Protein AF-A0AAW5Z7A1-F1 (afdb_monomer_lite)

Organism: Escherichia coli (NCBI:txid562)

Sequence (85 aa):
KQKVIVKHLDAIQNFGAMDILCTDKTGTLTQDKIVLENHTDISGKTSERVLHSAWLNSHYQTGLKNLLDTAVLEGTDEESARSLA

Foldseek 3Di:
DDPDDDPDPVVVVVVVPDPDDDDDCQVPVDVVADADDAFADPVRHGDLVSLLVLQVCLVPPPDDNDRVSVRSPVHDDPCSSPVVD

InterPro domains:
  IPR018303 P-type ATPase, phosphorylation site [PS00154] (24-30)
  IPR023214 HAD superfamily [G3DSA:3.40.50.1000] (19-33)
  IPR023299 P-type ATPase, cytoplasmic domain N [G3DSA:3.40.1110.10] (34-79)
  IPR023299 P-type ATPase, cytoplasmic domain N [SSF81660] (2-75)

Structure (mmCIF, N/CA/C/O backbone):
data_AF-A0AAW5Z7A1-F1
#
_entry.id   AF-A0AAW5Z7A1-F1
#
loop_
_atom_site.group_PDB
_atom_site.id
_atom_site.type_symbol
_atom_site.label_atom_id
_atom_site.label_alt_id
_atom_site.label_comp_id
_atom_site.label_asym_id
_atom_site.label_entity_id
_atom_site.label_seq_id
_atom_site.pdbx_PDB_ins_code
_atom_site.Cartn_x
_atom_site.Cartn_y
_atom_site.Cartn_z
_atom_site.occupancy
_atom_site.B_iso_or_equiv
_atom_site.auth_seq_id
_atom_site.auth_comp_id
_atom_site.auth_asym_id
_atom_site.auth_atom_id
_atom_site.pdbx_PDB_model_num
ATOM 1 N N . LYS A 1 1 ? -2.196 -11.387 22.890 1.00 52.88 1 LYS A N 1
ATOM 2 C CA . LYS A 1 1 ? -3.155 -10.349 23.355 1.00 52.88 1 LYS A CA 1
ATOM 3 C C . LYS A 1 1 ? -3.649 -9.575 22.135 1.00 52.88 1 LYS A C 1
ATOM 5 O O . LYS A 1 1 ? -2.804 -9.134 21.369 1.00 52.88 1 LYS A O 1
ATOM 10 N N . GLN A 1 2 ? -4.963 -9.450 21.938 1.00 81.56 2 GLN A N 1
ATOM 11 C CA . GLN A 1 2 ? -5.560 -8.640 20.863 1.00 81.56 2 GLN A CA 1
ATOM 12 C C . GLN A 1 2 ? -5.465 -7.144 21.230 1.00 81.56 2 GLN A C 1
ATOM 14 O O . GLN A 1 2 ? -5.676 -6.799 22.393 1.00 81.56 2 GLN A O 1
ATOM 19 N N . LYS A 1 3 ? -5.109 -6.264 20.281 1.00 90.38 3 LYS A N 1
ATOM 20 C CA . LYS A 1 3 ? -4.957 -4.804 20.485 1.00 90.38 3 LYS A CA 1
ATOM 21 C C . LYS A 1 3 ? -6.326 -4.100 20.509 1.00 90.38 3 LYS A C 1
ATOM 23 O O . LYS A 1 3 ? -6.604 -3.253 19.670 1.00 90.38 3 LYS A O 1
ATOM 28 N N . VAL A 1 4 ? -7.190 -4.483 21.446 1.00 91.25 4 VAL A N 1
ATOM 29 C CA . VAL A 1 4 ? -8.568 -3.980 21.552 1.00 91.25 4 VAL A CA 1
ATOM 30 C C . VAL A 1 4 ? -8.758 -3.298 22.900 1.00 91.25 4 VAL A C 1
ATOM 32 O O . VAL A 1 4 ? -8.386 -3.846 23.936 1.00 91.25 4 VAL A O 1
ATOM 35 N N . ILE A 1 5 ? -9.345 -2.102 22.881 1.00 93.38 5 ILE A N 1
ATOM 36 C CA . ILE A 1 5 ? -9.710 -1.345 24.079 1.00 93.38 5 ILE A CA 1
ATOM 37 C C . ILE A 1 5 ? -11.220 -1.142 24.052 1.00 93.38 5 ILE A C 1
ATOM 39 O O . ILE A 1 5 ? -11.748 -0.529 23.127 1.00 93.38 5 ILE A O 1
ATOM 43 N N . VAL A 1 6 ? -11.903 -1.632 25.084 1.00 92.75 6 VAL A N 1
ATOM 44 C CA . VAL A 1 6 ? -13.341 -1.433 25.283 1.00 92.75 6 VAL A CA 1
ATOM 45 C C . VAL A 1 6 ? -13.528 -0.540 26.504 1.00 92.75 6 VAL A C 1
ATOM 47 O O . VAL A 1 6 ? -13.022 -0.855 27.579 1.00 92.75 6 VAL A O 1
ATOM 50 N N . LYS A 1 7 ? -14.226 0.589 26.340 1.00 94.44 7 LYS A N 1
ATOM 51 C CA . LYS A 1 7 ? -14.445 1.559 27.428 1.00 94.44 7 LYS A CA 1
ATOM 52 C C . LYS A 1 7 ? -15.634 1.202 28.326 1.00 94.44 7 LYS A C 1
ATOM 54 O O . LYS A 1 7 ? -15.603 1.520 29.509 1.00 94.44 7 LYS A O 1
ATOM 59 N N . HIS A 1 8 ? -16.648 0.529 27.779 1.00 95.75 8 HIS A N 1
ATOM 60 C CA . HIS A 1 8 ? -17.871 0.148 28.488 1.00 95.75 8 HIS A CA 1
ATOM 61 C C . HIS A 1 8 ? -18.222 -1.316 28.193 1.00 95.75 8 HIS A C 1
ATOM 63 O O . HIS A 1 8 ? -18.169 -1.742 27.042 1.00 95.75 8 HIS A O 1
ATOM 69 N N . LEU A 1 9 ? -18.525 -2.105 29.228 1.00 93.06 9 LEU A N 1
ATOM 70 C CA . LEU A 1 9 ? -18.722 -3.557 29.097 1.00 93.06 9 LEU A CA 1
ATOM 71 C C . LEU A 1 9 ? -19.962 -3.932 28.269 1.00 93.06 9 LEU A C 1
ATOM 73 O O . LEU A 1 9 ? -19.946 -4.940 27.568 1.00 93.06 9 LEU A O 1
ATOM 77 N N . ASP A 1 10 ? -21.009 -3.115 28.316 1.00 93.88 10 ASP A N 1
ATOM 78 C CA . ASP A 1 10 ? -22.236 -3.251 27.521 1.00 93.88 10 ASP A CA 1
ATOM 79 C C . ASP A 1 10 ? -21.985 -3.147 26.006 1.00 93.88 10 ASP A C 1
ATOM 81 O O . ASP A 1 10 ? -22.659 -3.809 25.215 1.00 93.88 10 ASP A O 1
ATOM 85 N N . ALA A 1 11 ? -20.947 -2.417 25.586 1.00 94.06 11 ALA A N 1
ATOM 86 C CA . ALA A 1 11 ? -20.542 -2.339 24.185 1.00 94.06 11 ALA A CA 1
ATOM 87 C C . ALA A 1 11 ? -20.166 -3.710 23.595 1.00 94.06 11 ALA A C 1
ATOM 89 O O . ALA A 1 11 ? -20.310 -3.905 22.393 1.00 94.06 11 ALA A O 1
ATOM 90 N N . ILE A 1 12 ? -19.734 -4.67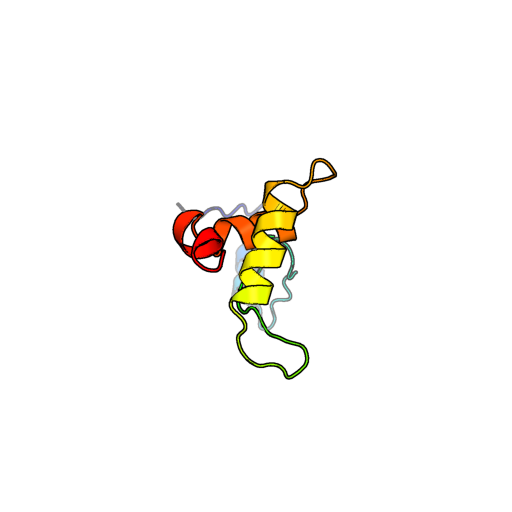4 24.419 1.00 93.75 12 ILE A N 1
ATOM 91 C CA . ILE A 1 12 ? -19.415 -6.039 23.967 1.00 93.75 12 ILE A CA 1
ATOM 92 C C . ILE A 1 12 ? -20.682 -6.757 23.490 1.00 93.75 12 ILE A C 1
ATOM 94 O O . ILE A 1 12 ? -20.657 -7.423 22.458 1.00 93.75 12 ILE A O 1
ATOM 98 N N . GLN A 1 13 ? -21.790 -6.607 24.220 1.00 93.94 13 GLN A N 1
ATOM 99 C CA . GLN A 1 13 ? -23.064 -7.232 23.860 1.00 93.94 13 GLN A CA 1
ATOM 100 C C . GLN A 1 13 ? -23.643 -6.601 22.596 1.00 93.94 13 GLN A C 1
ATOM 102 O O . GLN A 1 13 ? -24.019 -7.323 21.677 1.00 93.94 13 GLN A O 1
ATOM 107 N N . ASN A 1 14 ? -23.627 -5.266 22.516 1.00 92.31 14 ASN A N 1
ATOM 108 C CA . ASN A 1 14 ? -24.061 -4.548 21.317 1.00 92.31 14 ASN A CA 1
ATOM 109 C C . ASN A 1 14 ? -23.235 -4.961 20.095 1.00 92.31 14 ASN A C 1
ATOM 111 O O . ASN A 1 14 ? -23.803 -5.243 19.049 1.00 92.31 14 ASN A O 1
ATOM 115 N N . PHE A 1 15 ? -21.908 -5.056 20.238 1.00 93.12 15 PHE A N 1
ATOM 116 C CA . PHE A 1 15 ? -21.019 -5.483 19.157 1.00 93.12 15 PHE A CA 1
ATOM 117 C C . PHE A 1 15 ? -21.286 -6.929 18.713 1.00 93.12 15 PHE A C 1
ATOM 119 O O . PHE A 1 15 ? -21.249 -7.220 17.523 1.00 93.12 15 PHE A O 1
ATOM 126 N N . GLY A 1 16 ? -21.597 -7.830 19.651 1.00 94.19 16 GLY A N 1
ATOM 127 C CA . GLY A 1 16 ? -21.944 -9.221 19.346 1.00 94.19 16 GLY A CA 1
ATOM 128 C C . GLY A 1 16 ? -23.298 -9.408 18.652 1.00 94.19 16 GLY A C 1
ATOM 129 O O . GLY A 1 16 ? -23.513 -10.451 18.043 1.00 94.19 16 GLY A O 1
ATOM 130 N N . ALA A 1 17 ? -24.191 -8.420 18.731 1.00 96.50 17 ALA A N 1
ATOM 131 C CA . ALA A 1 17 ? -25.525 -8.452 18.132 1.00 96.50 17 ALA A CA 1
ATOM 132 C C . ALA A 1 17 ? -25.637 -7.632 16.829 1.00 96.50 17 ALA A C 1
ATOM 134 O O . ALA A 1 17 ? -26.742 -7.429 16.336 1.00 96.50 17 ALA A O 1
ATOM 135 N N . MET A 1 18 ? -24.526 -7.115 16.290 1.00 95.44 18 MET A N 1
ATOM 136 C CA . MET A 1 18 ? -24.539 -6.294 15.074 1.00 95.44 18 MET A CA 1
ATOM 137 C C . MET A 1 18 ? -24.718 -7.126 13.800 1.00 95.44 18 MET A C 1
ATOM 139 O O . MET A 1 18 ? -23.987 -8.088 13.577 1.00 95.44 18 MET A O 1
ATOM 143 N N . ASP A 1 19 ? -25.591 -6.655 12.906 1.00 97.00 19 ASP A N 1
ATOM 144 C CA . ASP A 1 19 ? -25.735 -7.185 11.541 1.00 97.00 19 ASP A CA 1
ATOM 145 C C . ASP A 1 19 ? -24.884 -6.425 10.505 1.00 97.00 19 ASP A C 1
ATOM 147 O O . ASP A 1 19 ? -24.502 -6.978 9.474 1.00 97.00 19 ASP A O 1
ATOM 151 N N . ILE A 1 20 ? -24.591 -5.141 10.752 1.00 95.88 20 ILE A N 1
ATOM 152 C CA . ILE A 1 20 ? -23.852 -4.267 9.828 1.00 95.88 20 ILE A CA 1
ATOM 153 C C . ILE A 1 20 ? -22.771 -3.507 10.595 1.00 95.88 20 ILE A C 1
ATOM 155 O O . ILE A 1 20 ? -23.059 -2.799 11.559 1.00 95.88 20 ILE A O 1
ATOM 159 N N . LEU A 1 21 ? -21.530 -3.608 10.114 1.00 94.19 21 LEU A N 1
ATOM 160 C CA . LEU A 1 21 ? -20.386 -2.853 10.615 1.00 94.19 21 LEU A CA 1
ATOM 161 C C . LEU A 1 21 ? -19.868 -1.912 9.527 1.00 94.19 21 LEU A C 1
ATOM 163 O O . LEU A 1 21 ? -19.284 -2.348 8.536 1.00 94.19 21 LEU A O 1
ATOM 167 N N . CYS A 1 22 ? -20.039 -0.611 9.741 1.00 94.06 22 CYS A N 1
ATOM 168 C CA . CYS A 1 22 ? -19.402 0.411 8.919 1.00 94.06 22 CYS A CA 1
ATOM 169 C C . CYS A 1 22 ? -18.031 0.734 9.513 1.00 94.06 22 CYS A C 1
ATOM 171 O O . CYS A 1 22 ? -17.926 1.138 10.670 1.00 94.06 22 CYS A O 1
ATOM 173 N N . THR A 1 23 ? -16.982 0.569 8.718 1.00 94.50 23 THR A N 1
ATOM 174 C CA . THR A 1 23 ? -15.615 0.921 9.096 1.00 94.50 23 THR A CA 1
ATOM 175 C C . THR A 1 23 ? -15.051 1.905 8.084 1.00 94.50 23 THR A C 1
ATOM 177 O O . THR A 1 23 ? -15.408 1.856 6.905 1.00 94.50 23 THR A O 1
ATOM 180 N N . ASP A 1 24 ? -14.212 2.825 8.553 1.00 96.00 24 ASP A N 1
ATOM 181 C CA . ASP A 1 24 ? -13.522 3.734 7.648 1.00 96.00 24 ASP A CA 1
ATOM 182 C C . ASP A 1 24 ? -12.461 2.976 6.840 1.00 96.00 24 ASP A C 1
ATOM 184 O O . ASP A 1 24 ? -11.936 1.951 7.269 1.00 96.00 24 ASP A O 1
ATOM 188 N N . LYS A 1 25 ? -12.136 3.454 5.641 1.00 95.44 25 LYS A N 1
ATOM 189 C CA . LYS A 1 25 ? -11.147 2.774 4.798 1.00 95.44 25 LYS A CA 1
ATOM 190 C C . LYS A 1 25 ? -9.725 3.133 5.225 1.00 95.44 25 LYS A C 1
ATOM 192 O O . LYS A 1 25 ? -8.911 2.238 5.46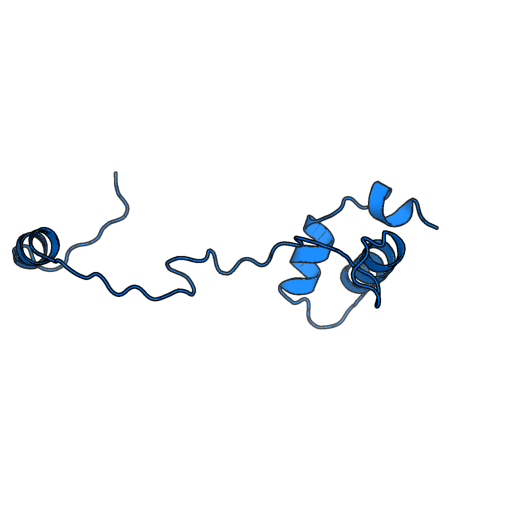1 1.00 95.44 25 LYS A O 1
ATOM 197 N N . THR A 1 26 ? -9.418 4.428 5.276 1.00 89.62 26 THR A N 1
ATOM 198 C CA . THR A 1 26 ? -8.042 4.918 5.411 1.00 89.62 26 THR A CA 1
ATOM 199 C C . THR A 1 26 ? -7.557 4.747 6.845 1.00 89.62 26 THR A C 1
ATOM 201 O O . THR A 1 26 ? -8.184 5.219 7.785 1.00 89.62 26 THR A O 1
ATOM 204 N N . GLY A 1 27 ? -6.454 4.024 7.034 1.00 86.44 27 GLY A N 1
ATOM 205 C CA . GLY A 1 27 ? -5.889 3.775 8.364 1.00 86.44 27 GLY A CA 1
ATOM 206 C C . GLY A 1 27 ? -6.638 2.731 9.204 1.00 86.44 27 GLY A C 1
ATOM 207 O O . GLY A 1 27 ? -6.195 2.435 10.312 1.00 86.44 27 GLY A O 1
ATOM 208 N N . THR A 1 28 ? -7.730 2.144 8.691 1.00 92.94 28 THR A N 1
ATOM 209 C CA . THR A 1 28 ? -8.395 0.983 9.316 1.00 92.94 28 THR A CA 1
ATOM 210 C C . THR A 1 28 ? -8.338 -0.249 8.417 1.00 92.94 28 THR A C 1
ATOM 212 O O . THR A 1 28 ? -7.804 -1.275 8.832 1.00 92.94 28 THR A O 1
ATOM 215 N N . LEU A 1 29 ? -8.837 -0.156 7.178 1.00 94.31 29 LEU A N 1
ATOM 216 C CA . LEU A 1 29 ? -8.721 -1.238 6.192 1.00 94.31 29 LEU A CA 1
ATOM 217 C C . LEU A 1 29 ? -7.408 -1.163 5.413 1.00 94.31 29 LEU A C 1
ATOM 219 O O . LEU A 1 29 ? -6.828 -2.193 5.074 1.00 94.31 29 LEU A O 1
ATOM 223 N N . THR A 1 30 ? -6.942 0.051 5.119 1.00 91.75 30 THR A N 1
ATOM 224 C CA . THR A 1 30 ? -5.666 0.275 4.437 1.00 91.75 30 THR A CA 1
ATOM 225 C C . THR A 1 30 ? -4.578 0.648 5.433 1.00 91.75 30 THR A C 1
ATOM 227 O O . THR A 1 30 ? -4.825 1.303 6.444 1.00 91.75 30 THR A O 1
ATOM 230 N N . GLN A 1 31 ? -3.343 0.263 5.117 1.00 90.44 31 GLN A N 1
ATOM 231 C CA . GLN A 1 31 ? -2.161 0.552 5.935 1.00 90.44 31 GLN A CA 1
ATOM 232 C C . GLN A 1 31 ? -1.594 1.960 5.704 1.00 90.44 31 GLN A C 1
ATOM 234 O O . GLN A 1 31 ? -0.464 2.224 6.097 1.00 90.44 31 GLN A O 1
ATOM 239 N N . ASP A 1 32 ? -2.340 2.824 5.005 1.00 86.62 32 ASP A N 1
ATOM 240 C CA . ASP A 1 32 ? -1.867 4.132 4.530 1.00 86.62 32 ASP A CA 1
ATOM 241 C C . ASP A 1 32 ? -0.516 4.055 3.783 1.00 86.62 32 ASP A C 1
ATOM 243 O O . ASP A 1 32 ? 0.299 4.973 3.782 1.00 86.62 32 ASP A O 1
ATOM 247 N N . LYS A 1 33 ? -0.271 2.901 3.149 1.00 89.38 33 LYS A N 1
ATOM 248 C CA . LYS A 1 33 ? 0.929 2.586 2.381 1.00 89.38 33 LYS A CA 1
ATOM 249 C C . LYS A 1 33 ? 0.554 2.440 0.913 1.00 89.38 33 LYS A C 1
ATOM 251 O O . LYS A 1 33 ? -0.366 1.692 0.584 1.00 89.38 33 LYS A O 1
ATOM 256 N N . ILE A 1 34 ? 1.290 3.130 0.046 1.00 92.00 34 ILE A N 1
ATOM 257 C CA . ILE A 1 34 ? 1.200 2.947 -1.404 1.00 92.00 34 ILE A CA 1
ATOM 258 C C . ILE A 1 34 ? 2.234 1.901 -1.825 1.00 92.00 34 ILE A C 1
ATOM 260 O O . ILE A 1 34 ? 3.341 1.866 -1.290 1.00 92.00 34 ILE A O 1
ATOM 264 N N . VAL A 1 35 ? 1.858 1.040 -2.767 1.00 92.88 35 VAL A N 1
ATOM 265 C CA . VAL A 1 35 ? 2.719 0.007 -3.348 1.00 92.88 35 VAL A CA 1
ATOM 266 C C . VAL A 1 35 ? 2.637 0.122 -4.866 1.00 92.88 35 VAL A C 1
ATOM 268 O O . VAL A 1 35 ? 1.556 0.357 -5.409 1.00 92.88 35 VAL A O 1
ATOM 271 N N . LEU A 1 36 ? 3.773 -0.022 -5.548 1.00 94.19 36 LEU A N 1
ATOM 272 C CA . LEU A 1 36 ? 3.809 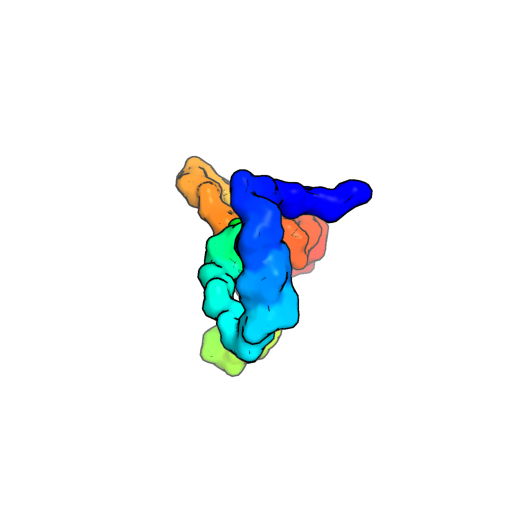-0.103 -7.002 1.00 94.19 36 LEU A CA 1
ATOM 273 C C . LEU A 1 36 ? 3.244 -1.458 -7.450 1.00 94.19 36 LEU A C 1
ATOM 275 O O . LEU A 1 36 ? 3.851 -2.494 -7.199 1.00 94.19 36 LEU A O 1
ATOM 279 N N . GLU A 1 37 ? 2.083 -1.446 -8.104 1.00 93.75 37 GLU A N 1
ATOM 280 C CA . GLU A 1 37 ? 1.449 -2.665 -8.623 1.00 93.75 37 GLU A CA 1
ATOM 281 C C . GLU A 1 37 ? 1.833 -2.942 -10.083 1.00 93.75 37 GLU A C 1
ATOM 283 O O . GLU A 1 37 ? 2.138 -4.075 -10.432 1.00 93.75 37 GLU A O 1
ATOM 288 N N . ASN A 1 38 ? 1.832 -1.910 -10.938 1.00 92.50 38 ASN A N 1
ATOM 289 C CA . ASN A 1 38 ? 2.113 -2.018 -12.372 1.00 92.50 38 ASN A CA 1
ATOM 290 C C . ASN A 1 38 ? 2.794 -0.746 -12.909 1.00 92.50 38 ASN A C 1
ATOM 292 O O . ASN A 1 38 ? 2.524 0.357 -12.433 1.00 92.50 38 ASN A O 1
ATOM 296 N N . HIS A 1 39 ? 3.603 -0.886 -13.963 1.00 93.19 39 HIS A N 1
ATOM 297 C CA . HIS A 1 39 ? 4.214 0.219 -14.715 1.00 93.19 39 HIS A CA 1
ATOM 298 C C . HIS A 1 39 ? 3.912 0.060 -16.211 1.00 93.19 39 HIS A C 1
ATOM 300 O O . HIS A 1 39 ? 4.430 -0.833 -16.881 1.00 93.19 39 HIS A O 1
ATOM 306 N N . THR A 1 40 ? 3.038 0.910 -16.750 1.00 96.31 40 THR A N 1
ATOM 307 C CA . THR A 1 40 ? 2.510 0.752 -18.114 1.00 96.31 40 THR A CA 1
ATOM 308 C C . THR A 1 40 ? 2.800 1.955 -19.004 1.00 96.31 40 THR A C 1
ATOM 310 O O . THR A 1 40 ? 2.960 3.079 -18.532 1.00 96.31 40 THR A O 1
ATOM 313 N N . ASP A 1 41 ? 2.915 1.710 -20.309 1.00 95.62 41 ASP A N 1
ATOM 314 C CA . ASP A 1 41 ? 2.984 2.757 -21.325 1.00 95.62 41 ASP A CA 1
ATOM 315 C C . ASP A 1 41 ? 1.597 3.337 -21.663 1.00 95.62 41 ASP A C 1
ATOM 317 O O . ASP A 1 41 ? 0.567 2.924 -21.132 1.00 95.62 41 ASP A O 1
ATOM 321 N N . ILE A 1 42 ? 1.558 4.286 -22.603 1.00 95.94 42 ILE A N 1
ATOM 322 C CA . ILE A 1 42 ? 0.319 4.948 -23.047 1.00 95.94 42 ILE A CA 1
ATOM 323 C C . ILE A 1 42 ? -0.706 4.002 -23.696 1.00 95.94 42 ILE A C 1
ATOM 325 O O . ILE A 1 42 ? -1.856 4.388 -23.882 1.00 95.94 42 ILE A O 1
ATOM 329 N N . SER A 1 43 ? -0.298 2.786 -24.069 1.00 96.94 43 SER A N 1
ATOM 330 C CA . SER A 1 43 ? -1.175 1.742 -24.605 1.00 96.94 43 SER A CA 1
ATOM 331 C C . SER A 1 43 ? -1.648 0.752 -23.535 1.00 96.94 43 SER A C 1
ATOM 333 O O . SER A 1 43 ? -2.393 -0.174 -23.850 1.00 96.94 43 SER A O 1
ATOM 335 N N . GLY A 1 44 ? -1.229 0.940 -22.277 1.00 95.19 44 GLY A N 1
ATOM 336 C CA . GLY A 1 44 ? -1.550 0.065 -21.151 1.00 95.19 44 GLY A CA 1
ATOM 337 C C . GLY A 1 44 ? -0.682 -1.192 -21.073 1.00 95.19 44 GLY A C 1
ATOM 338 O O . GLY A 1 44 ? -0.985 -2.087 -20.288 1.00 95.19 44 GLY A O 1
ATOM 339 N N . LYS A 1 45 ? 0.390 -1.292 -21.869 1.00 96.69 45 LYS A N 1
ATOM 340 C CA . LYS A 1 45 ? 1.311 -2.436 -21.832 1.00 96.69 45 LYS A CA 1
ATOM 341 C C . LYS A 1 45 ? 2.411 -2.206 -20.810 1.00 96.69 45 LYS A C 1
ATOM 343 O O . LYS A 1 45 ? 2.892 -1.083 -20.678 1.00 96.69 45 LYS A O 1
ATOM 348 N N . THR A 1 46 ? 2.838 -3.266 -20.127 1.00 94.69 46 THR A N 1
ATOM 349 C CA . THR A 1 46 ? 3.977 -3.210 -19.204 1.00 94.69 46 THR A CA 1
ATOM 350 C C . THR A 1 46 ? 5.203 -2.626 -19.901 1.00 94.69 46 THR A C 1
ATOM 352 O O . THR A 1 46 ? 5.557 -3.045 -21.004 1.00 94.69 46 THR A O 1
ATOM 355 N N . SER A 1 47 ? 5.830 -1.640 -19.264 1.00 93.44 47 SER A N 1
ATOM 356 C CA . SER A 1 47 ? 6.943 -0.888 -19.834 1.00 93.44 47 SER A CA 1
ATOM 357 C C . SER A 1 47 ? 8.041 -0.682 -18.806 1.00 93.44 47 SER A C 1
ATOM 359 O O . SER A 1 47 ? 7.915 0.117 -17.876 1.00 93.44 47 SER A O 1
ATOM 361 N N . GLU A 1 48 ? 9.145 -1.386 -19.011 1.00 91.12 48 GLU A N 1
ATOM 362 C CA . GLU A 1 48 ? 10.361 -1.273 -18.207 1.00 91.12 48 GLU A CA 1
ATOM 363 C C . GLU A 1 48 ? 10.965 0.137 -18.271 1.00 91.12 48 GLU A C 1
ATOM 365 O O . GLU A 1 48 ? 11.432 0.693 -17.282 1.00 91.12 48 GLU A O 1
ATOM 370 N N . ARG A 1 49 ? 10.865 0.796 -19.430 1.00 91.62 49 ARG A N 1
ATOM 371 C CA . ARG A 1 49 ? 11.347 2.173 -19.604 1.00 91.62 49 ARG A CA 1
ATOM 372 C C . ARG A 1 49 ? 10.602 3.171 -18.709 1.00 91.62 49 ARG A C 1
ATOM 374 O O . ARG A 1 49 ? 11.207 4.138 -18.241 1.00 91.62 49 ARG A O 1
ATOM 381 N N . VAL A 1 50 ? 9.300 2.965 -18.495 1.00 93.50 50 VAL A N 1
ATOM 382 C CA . VAL A 1 50 ? 8.495 3.797 -17.586 1.00 93.50 50 VAL A CA 1
ATOM 383 C C . VAL A 1 50 ? 8.941 3.572 -16.146 1.00 93.50 50 VAL A C 1
ATOM 385 O O . VAL A 1 50 ? 9.178 4.554 -15.446 1.00 93.50 50 VAL A O 1
ATOM 388 N N . LEU A 1 51 ? 9.135 2.312 -15.739 1.00 92.94 51 LEU A N 1
ATOM 389 C CA . LEU A 1 51 ? 9.667 1.974 -14.417 1.00 92.94 51 LEU A CA 1
ATOM 390 C C . LEU A 1 51 ? 11.032 2.625 -14.176 1.00 92.94 51 LEU A C 1
ATOM 392 O O . LEU A 1 51 ? 11.210 3.314 -13.177 1.00 92.94 51 LEU A O 1
ATOM 396 N N . HIS A 1 52 ? 11.959 2.485 -15.124 1.00 92.12 52 HIS A N 1
ATOM 397 C CA . HIS A 1 52 ? 13.290 3.084 -15.050 1.00 92.12 52 HIS A CA 1
ATOM 398 C C . HIS A 1 52 ? 13.227 4.608 -14.891 1.00 92.12 52 HIS A C 1
ATOM 400 O O . HIS A 1 52 ? 13.863 5.181 -14.007 1.00 92.12 52 HIS A O 1
ATOM 406 N N . SER A 1 53 ? 12.418 5.271 -15.722 1.00 92.81 53 SER A N 1
ATOM 407 C CA . SER A 1 53 ? 12.275 6.732 -15.690 1.00 92.81 53 SER A CA 1
ATOM 408 C C . SER A 1 53 ? 11.656 7.215 -14.374 1.00 92.81 53 SER A C 1
ATOM 410 O O . SER A 1 53 ? 12.111 8.213 -13.814 1.00 92.81 53 SER A O 1
ATOM 412 N N . ALA A 1 54 ? 10.645 6.502 -13.866 1.00 93.00 54 ALA A N 1
ATOM 413 C CA . ALA A 1 54 ? 10.018 6.793 -12.581 1.00 93.00 54 ALA A CA 1
ATOM 414 C C . ALA A 1 54 ? 11.004 6.587 -11.425 1.00 93.00 54 ALA A C 1
ATOM 416 O O . ALA A 1 54 ? 11.131 7.464 -10.577 1.00 93.00 54 ALA A O 1
ATOM 417 N N . TRP A 1 55 ? 11.759 5.486 -11.429 1.00 93.88 55 TRP A N 1
ATOM 418 C CA . TRP A 1 55 ? 12.756 5.204 -10.401 1.00 93.88 55 TRP A CA 1
ATOM 419 C C . TRP A 1 55 ? 13.849 6.270 -10.364 1.00 93.88 55 TRP A C 1
ATOM 421 O O . TRP A 1 55 ? 14.150 6.792 -9.295 1.00 93.88 55 TRP A O 1
ATOM 431 N N . LEU A 1 56 ? 14.396 6.667 -11.521 1.00 92.25 56 LEU A N 1
ATOM 432 C CA .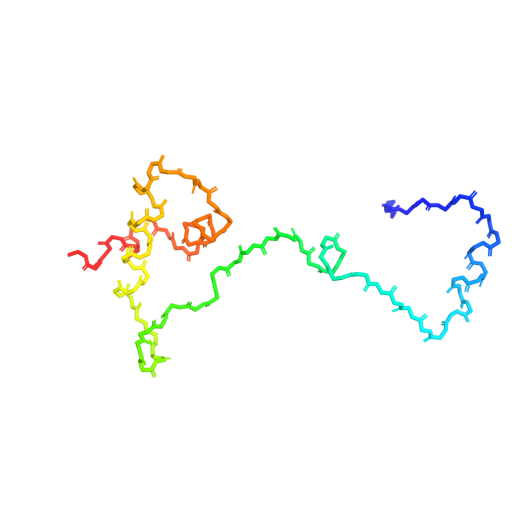 LEU A 1 56 ? 15.392 7.741 -11.593 1.00 92.25 56 LEU A CA 1
ATOM 433 C C . LEU A 1 56 ? 14.848 9.058 -11.035 1.00 92.25 56 LEU A C 1
ATOM 435 O O . LEU A 1 56 ? 15.544 9.741 -10.282 1.00 92.25 56 LEU A O 1
ATOM 439 N N . ASN A 1 57 ? 13.611 9.412 -11.391 1.00 92.88 57 ASN A N 1
ATOM 440 C CA . ASN A 1 57 ? 12.969 10.613 -10.874 1.00 92.88 57 ASN A CA 1
ATOM 441 C C . ASN A 1 57 ? 12.820 10.536 -9.348 1.00 92.88 57 ASN A C 1
ATOM 443 O O . ASN A 1 57 ? 13.352 11.395 -8.652 1.00 92.88 57 ASN A O 1
ATOM 447 N N . SER A 1 58 ? 12.210 9.473 -8.825 1.00 92.62 58 SER A N 1
ATOM 448 C CA . SER A 1 58 ? 11.994 9.294 -7.388 1.00 92.62 58 SER A CA 1
ATOM 449 C C . SER A 1 58 ? 13.301 9.168 -6.590 1.00 92.62 58 SER A C 1
ATOM 451 O O . SER A 1 58 ? 13.354 9.586 -5.433 1.00 92.62 58 SER A O 1
ATOM 453 N N . HIS A 1 59 ? 14.374 8.640 -7.190 1.00 91.75 59 HIS A N 1
ATOM 454 C CA . HIS A 1 59 ? 15.680 8.494 -6.542 1.00 91.75 59 HIS A CA 1
ATOM 455 C C . HIS A 1 59 ? 16.437 9.825 -6.446 1.00 91.75 59 HIS A C 1
ATOM 457 O O . HIS A 1 59 ? 17.000 10.142 -5.396 1.00 91.75 59 HIS A O 1
ATOM 463 N N . TYR A 1 60 ? 16.457 10.609 -7.529 1.00 91.88 60 TYR A N 1
ATOM 464 C CA . TYR A 1 60 ? 17.267 11.829 -7.625 1.00 91.88 60 TYR A CA 1
ATOM 465 C C . TYR A 1 60 ? 16.501 13.126 -7.351 1.00 91.88 60 TYR A C 1
ATOM 467 O O . TYR A 1 60 ? 17.128 14.175 -7.184 1.00 91.88 60 TYR A O 1
ATOM 475 N N . GLN A 1 61 ? 15.169 13.097 -7.294 1.00 89.19 61 GLN A N 1
ATOM 476 C CA . GLN A 1 61 ? 14.375 14.269 -6.950 1.00 89.19 61 GLN A CA 1
ATOM 477 C C . GLN A 1 61 ? 14.725 14.764 -5.539 1.00 89.19 61 GLN A C 1
ATOM 479 O O . GLN A 1 61 ? 14.600 14.054 -4.544 1.00 89.19 61 GLN A O 1
ATOM 484 N N . THR A 1 62 ? 15.124 16.031 -5.452 1.00 86.50 62 THR A N 1
ATOM 485 C CA . THR A 1 62 ? 15.504 16.709 -4.200 1.00 86.50 62 THR A CA 1
ATOM 486 C C . THR A 1 62 ? 14.352 17.481 -3.553 1.00 86.50 62 THR A C 1
ATOM 488 O O . THR A 1 62 ? 14.534 18.113 -2.513 1.00 86.50 62 THR A O 1
ATOM 491 N N . GLY A 1 63 ? 13.173 17.456 -4.180 1.00 84.75 63 GLY A N 1
ATOM 492 C CA . GLY A 1 63 ? 11.954 18.078 -3.674 1.00 84.75 63 GLY A CA 1
ATOM 493 C C . GLY A 1 63 ? 11.306 17.294 -2.528 1.00 84.75 63 GLY A C 1
ATOM 494 O O . GLY A 1 63 ? 11.939 16.509 -1.825 1.00 84.75 63 GLY A O 1
ATOM 495 N N . LEU A 1 64 ? 10.003 17.503 -2.340 1.00 82.81 64 LEU A N 1
ATOM 496 C CA . LEU A 1 64 ? 9.214 16.753 -1.362 1.00 82.81 64 LEU A CA 1
ATOM 497 C C . LEU A 1 64 ? 9.155 15.276 -1.759 1.00 82.81 64 LEU A C 1
ATOM 499 O O . LEU A 1 64 ? 8.581 14.943 -2.796 1.00 82.81 64 LEU A O 1
ATOM 503 N N . LYS A 1 65 ? 9.704 14.405 -0.908 1.00 78.88 65 LYS A N 1
ATOM 504 C CA . LYS A 1 65 ? 9.474 12.962 -1.007 1.00 78.88 65 LYS A CA 1
ATOM 505 C C . LYS A 1 65 ? 8.026 12.667 -0.641 1.00 78.88 65 LYS A C 1
ATOM 507 O O . LYS A 1 65 ? 7.589 13.006 0.459 1.00 78.88 65 LYS A O 1
ATOM 512 N N . ASN A 1 66 ? 7.292 12.052 -1.560 1.00 87.88 66 ASN A N 1
ATOM 513 C CA . ASN A 1 66 ? 5.907 11.646 -1.338 1.00 87.88 66 ASN A CA 1
ATOM 514 C C . ASN A 1 66 ? 5.780 10.108 -1.263 1.00 87.88 66 ASN A C 1
ATOM 516 O O . ASN A 1 66 ? 6.732 9.375 -1.525 1.00 87.88 66 ASN A O 1
ATOM 520 N N . LEU A 1 67 ? 4.598 9.607 -0.883 1.00 91.44 67 LEU A N 1
ATOM 521 C CA . LEU A 1 67 ? 4.343 8.163 -0.755 1.00 91.44 67 LEU A CA 1
ATOM 522 C C . LEU A 1 67 ? 4.444 7.403 -2.092 1.00 91.44 67 LEU A C 1
ATOM 524 O O . LEU A 1 67 ? 4.704 6.203 -2.071 1.00 91.44 67 LEU A O 1
ATOM 528 N N . LEU A 1 68 ? 4.262 8.076 -3.237 1.00 91.88 68 LEU A N 1
ATOM 529 C CA . LEU A 1 68 ? 4.453 7.478 -4.564 1.00 91.88 68 LEU A CA 1
ATOM 530 C C . LEU A 1 68 ? 5.937 7.243 -4.839 1.00 91.88 68 LEU A C 1
ATOM 532 O O . LEU A 1 68 ? 6.292 6.157 -5.282 1.00 91.88 68 LEU A O 1
ATOM 536 N N . ASP A 1 69 ? 6.797 8.213 -4.519 1.00 92.69 69 ASP A N 1
ATOM 537 C CA . ASP A 1 69 ? 8.246 8.065 -4.695 1.00 92.69 69 ASP A CA 1
ATOM 538 C C . ASP A 1 69 ? 8.772 6.881 -3.887 1.00 92.69 69 ASP A C 1
ATOM 540 O O . ASP A 1 69 ? 9.511 6.044 -4.400 1.00 92.69 69 ASP A O 1
ATOM 544 N N . THR A 1 70 ? 8.327 6.762 -2.634 1.00 92.81 70 THR A N 1
ATOM 545 C CA . THR A 1 70 ? 8.650 5.607 -1.791 1.00 92.81 70 THR A CA 1
ATOM 546 C C . THR A 1 70 ? 8.154 4.303 -2.415 1.00 92.81 70 THR A C 1
ATOM 548 O O . THR A 1 70 ? 8.906 3.336 -2.468 1.00 92.81 70 THR A O 1
ATOM 551 N N . ALA A 1 71 ? 6.923 4.269 -2.933 1.00 94.62 71 ALA A N 1
ATOM 552 C CA . ALA A 1 71 ? 6.362 3.071 -3.554 1.00 94.62 71 ALA A CA 1
ATOM 553 C C . ALA A 1 71 ? 7.135 2.630 -4.809 1.00 94.62 71 ALA A C 1
ATOM 555 O O . ALA A 1 71 ? 7.320 1.434 -5.019 1.00 94.62 71 ALA A O 1
ATOM 556 N N . VAL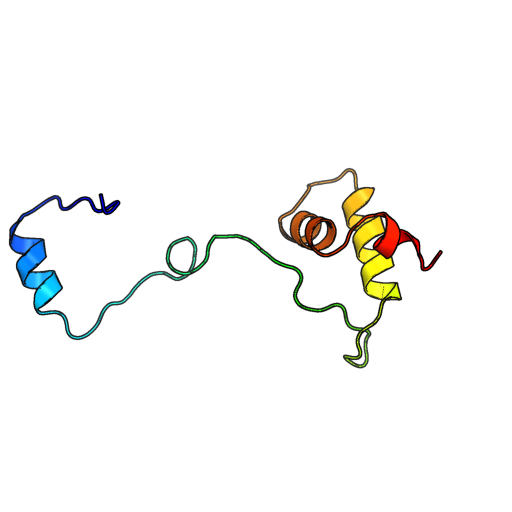 A 1 72 ? 7.603 3.581 -5.624 1.00 94.00 72 VAL A N 1
ATOM 557 C CA . VAL A 1 72 ? 8.420 3.302 -6.814 1.00 94.00 72 VAL A CA 1
ATOM 558 C C . VAL A 1 72 ? 9.797 2.766 -6.418 1.00 94.00 72 VAL A C 1
ATOM 560 O O . VAL A 1 72 ? 10.251 1.778 -6.989 1.00 94.00 72 VAL A O 1
ATOM 563 N N . LEU A 1 73 ? 10.447 3.380 -5.425 1.00 91.94 73 LEU A N 1
ATOM 564 C CA . LEU A 1 73 ? 11.770 2.962 -4.950 1.00 91.94 73 LEU A CA 1
ATOM 565 C C . LEU A 1 73 ? 11.753 1.604 -4.236 1.00 91.94 73 LEU A C 1
ATOM 567 O O . LEU A 1 73 ? 12.733 0.873 -4.312 1.00 91.94 73 LEU A O 1
ATOM 571 N N . GLU A 1 74 ? 10.665 1.264 -3.543 1.00 92.62 74 GLU A N 1
ATOM 572 C CA . GLU A 1 74 ? 10.483 -0.057 -2.925 1.00 92.62 74 GLU A CA 1
ATOM 573 C C . GLU A 1 74 ? 10.071 -1.136 -3.940 1.00 92.62 74 GLU A C 1
ATOM 575 O O . GLU A 1 74 ? 10.278 -2.321 -3.689 1.00 92.62 74 GLU A O 1
ATOM 580 N N . GLY A 1 75 ? 9.466 -0.741 -5.065 1.00 88.94 75 GLY A N 1
ATOM 581 C CA . GLY A 1 75 ? 8.916 -1.656 -6.067 1.00 88.94 75 GLY A CA 1
ATOM 582 C C . GLY A 1 75 ? 9.948 -2.301 -6.996 1.00 88.94 75 GLY A C 1
ATOM 583 O O . GLY A 1 75 ? 9.623 -3.276 -7.665 1.00 88.94 75 GLY A O 1
ATOM 584 N N . THR A 1 76 ? 11.178 -1.784 -7.045 1.00 86.12 76 THR A N 1
ATOM 585 C CA . THR A 1 76 ? 12.278 -2.354 -7.835 1.00 86.12 76 THR A CA 1
ATOM 586 C C . THR A 1 76 ? 13.616 -2.066 -7.167 1.00 86.12 76 THR A C 1
ATOM 588 O O . THR A 1 76 ? 13.824 -0.985 -6.614 1.00 86.12 76 THR A O 1
ATOM 591 N N . ASP A 1 77 ? 14.550 -3.013 -7.242 1.00 82.12 77 ASP A N 1
ATOM 592 C CA . ASP A 1 77 ? 15.922 -2.758 -6.816 1.00 82.12 77 ASP A CA 1
ATOM 593 C C . ASP A 1 77 ? 16.669 -1.859 -7.819 1.00 82.12 77 ASP A C 1
ATOM 595 O O . ASP A 1 77 ? 16.259 -1.675 -8.969 1.00 82.12 77 ASP A O 1
ATOM 599 N N . GLU A 1 78 ? 17.754 -1.247 -7.344 1.00 77.44 78 GLU A N 1
ATOM 600 C CA . GLU A 1 78 ? 18.555 -0.287 -8.107 1.00 77.44 78 GLU A CA 1
ATOM 601 C C . GLU A 1 78 ? 19.244 -0.918 -9.327 1.00 77.44 78 GLU A C 1
ATOM 603 O O . GLU A 1 78 ? 19.398 -0.257 -10.354 1.00 77.44 78 GLU A O 1
ATOM 608 N N . GLU A 1 79 ? 19.649 -2.185 -9.235 1.00 78.69 79 GLU A N 1
ATOM 609 C CA . GLU A 1 79 ? 20.327 -2.900 -10.318 1.00 78.69 79 GLU A CA 1
ATOM 610 C C . GLU A 1 79 ? 19.359 -3.172 -11.476 1.00 78.69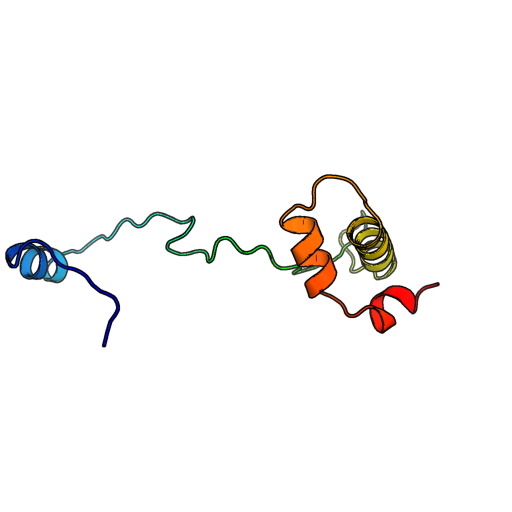 79 GLU A C 1
ATOM 612 O O . GLU A 1 79 ? 19.634 -2.811 -12.623 1.00 78.69 79 GLU A O 1
ATOM 617 N N . SER A 1 80 ? 18.180 -3.700 -11.156 1.00 76.94 80 SER A N 1
ATOM 618 C CA . SER A 1 80 ? 17.076 -3.946 -12.083 1.00 76.94 80 SER A CA 1
ATOM 619 C C . SER A 1 80 ? 16.578 -2.643 -12.688 1.00 76.94 80 SER A C 1
ATOM 621 O O . SER A 1 80 ? 16.428 -2.557 -13.908 1.00 76.94 80 SER A O 1
ATOM 623 N N . ALA A 1 81 ? 16.425 -1.595 -11.870 1.00 76.69 81 ALA A N 1
ATOM 624 C CA . ALA A 1 81 ? 16.043 -0.281 -12.358 1.00 76.69 81 ALA A CA 1
ATOM 625 C C . ALA A 1 81 ? 17.063 0.233 -13.377 1.00 76.69 81 ALA A C 1
ATOM 627 O O . ALA A 1 81 ? 16.664 0.669 -14.446 1.00 76.69 81 ALA A O 1
ATOM 628 N N . ARG A 1 82 ? 18.370 0.161 -13.101 1.00 73.31 82 ARG A N 1
ATOM 629 C CA . ARG A 1 82 ? 19.427 0.682 -13.989 1.00 73.31 82 ARG A CA 1
ATOM 630 C C . ARG A 1 82 ? 19.729 -0.190 -15.211 1.00 73.31 82 ARG A C 1
ATOM 632 O O . ARG A 1 82 ? 20.380 0.303 -16.126 1.00 73.31 82 ARG A O 1
ATOM 639 N N . SER A 1 83 ? 19.259 -1.437 -15.254 1.00 71.00 83 SER A N 1
ATOM 640 C CA . SER A 1 83 ? 19.578 -2.414 -16.312 1.00 71.00 83 SER A CA 1
ATOM 641 C C . SER A 1 83 ? 19.126 -2.031 -17.735 1.00 71.00 83 SER A C 1
ATOM 643 O O . SER A 1 83 ? 19.531 -2.675 -18.700 1.00 71.00 83 SER A O 1
ATOM 645 N N . LEU A 1 84 ? 18.316 -0.977 -17.875 1.00 66.50 84 LEU A N 1
ATOM 646 C CA . LEU A 1 84 ? 17.798 -0.466 -19.153 1.00 66.50 84 LEU A CA 1
ATOM 647 C C . LEU A 1 84 ? 18.570 0.744 -19.703 1.00 66.50 84 LEU A C 1
ATOM 649 O O . LEU A 1 84 ? 18.123 1.330 -20.694 1.00 66.50 84 LEU A O 1
ATOM 653 N N . ALA A 1 85 ? 19.665 1.141 -19.044 1.00 55.72 85 ALA A N 1
ATOM 654 C CA . ALA A 1 85 ? 20.570 2.191 -19.513 1.00 55.72 85 ALA A CA 1
ATOM 655 C C . ALA A 1 85 ? 21.407 1.748 -20.723 1.00 55.72 85 ALA A C 1
ATOM 657 O O . ALA A 1 85 ? 21.896 0.595 -20.726 1.00 55.72 85 ALA A O 1
#

Secondary structure (DSSP, 8-state):
------S-THHHHHHHT-S-----TBTTTB-S-------B-TTS-B-HHHHHHHHHHHHH--S---HHHHHHHHHS-HHHHHTT-

pLDDT: mean 89.79, std 8.21, range [52.88, 97.0]

Radius of gyration: 21.06 Å; chains: 1; bounding box: 46×28×54 Å